Protein AF-A0AAV4YZZ0-F1 (afdb_monomer)

Structure (mmCIF, N/CA/C/O backbone):
data_AF-A0AAV4YZZ0-F1
#
_entry.id   AF-A0AAV4YZZ0-F1
#
loop_
_atom_site.group_PDB
_atom_site.id
_atom_si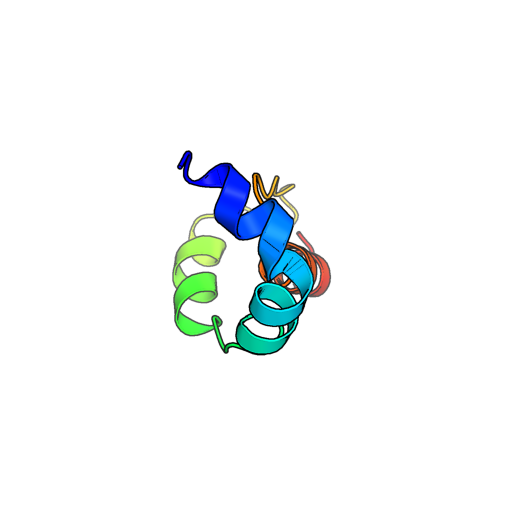te.type_symbol
_atom_site.label_atom_id
_atom_site.label_alt_id
_atom_site.label_comp_id
_atom_site.label_asym_id
_atom_site.label_entity_id
_atom_site.label_seq_id
_atom_site.pdbx_PDB_ins_code
_atom_site.Cartn_x
_atom_site.Cartn_y
_atom_site.Cartn_z
_atom_site.occupancy
_atom_site.B_iso_or_equiv
_atom_site.auth_seq_id
_atom_site.auth_comp_id
_atom_site.auth_asym_id
_atom_site.auth_atom_id
_atom_site.pdbx_PDB_model_num
ATOM 1 N N . MET A 1 1 ? 21.456 8.008 -11.470 1.00 62.16 1 MET A N 1
ATOM 2 C CA . MET A 1 1 ? 20.092 7.451 -11.541 1.00 62.16 1 MET A CA 1
ATOM 3 C C . MET A 1 1 ? 19.424 7.737 -10.210 1.00 62.16 1 MET A C 1
ATOM 5 O O . MET A 1 1 ? 20.008 7.399 -9.185 1.00 62.16 1 MET A O 1
ATOM 9 N N . LYS A 1 2 ? 18.305 8.461 -10.200 1.00 83.69 2 LYS A N 1
ATOM 10 C CA . LYS A 1 2 ? 17.522 8.682 -8.976 1.00 83.69 2 LYS A CA 1
ATOM 11 C C . LYS A 1 2 ? 16.646 7.451 -8.748 1.00 83.69 2 LYS A C 1
ATOM 13 O O . LYS A 1 2 ? 16.213 6.830 -9.709 1.00 83.69 2 LYS A O 1
ATOM 18 N N . THR A 1 3 ? 16.339 7.112 -7.498 1.00 88.81 3 THR A N 1
ATOM 19 C CA . THR A 1 3 ? 15.501 5.942 -7.166 1.00 88.81 3 THR A CA 1
ATOM 20 C C . THR A 1 3 ? 14.139 5.966 -7.873 1.00 88.81 3 THR A C 1
ATOM 22 O O . THR A 1 3 ? 13.618 4.919 -8.239 1.00 88.81 3 THR A O 1
ATOM 25 N N . ILE A 1 4 ? 13.585 7.155 -8.137 1.00 94.56 4 ILE A N 1
ATOM 26 C CA . ILE A 1 4 ? 12.313 7.308 -8.859 1.00 94.56 4 ILE A CA 1
ATOM 27 C C . ILE A 1 4 ? 12.384 6.858 -10.326 1.00 94.56 4 ILE A C 1
ATOM 29 O O . ILE A 1 4 ? 11.385 6.397 -10.869 1.00 94.56 4 ILE A O 1
ATOM 33 N N . ASP A 1 5 ? 13.563 6.920 -10.954 1.00 97.12 5 ASP A N 1
ATOM 34 C CA . ASP A 1 5 ? 13.741 6.512 -12.351 1.00 97.12 5 ASP A CA 1
ATOM 35 C C . ASP A 1 5 ? 13.489 5.005 -12.515 1.00 97.12 5 ASP A C 1
ATOM 37 O O . ASP A 1 5 ? 12.930 4.583 -13.524 1.00 97.12 5 ASP A O 1
ATOM 41 N N . TYR A 1 6 ? 13.829 4.200 -11.499 1.00 95.38 6 TYR A N 1
ATOM 42 C CA . TYR A 1 6 ? 13.547 2.765 -11.488 1.00 95.38 6 TYR A CA 1
ATOM 43 C C . TYR A 1 6 ? 12.040 2.494 -11.539 1.00 95.38 6 TYR A C 1
ATOM 45 O O . TYR A 1 6 ? 11.577 1.756 -12.401 1.00 95.38 6 TYR A O 1
ATOM 53 N N . TYR A 1 7 ? 11.258 3.126 -10.6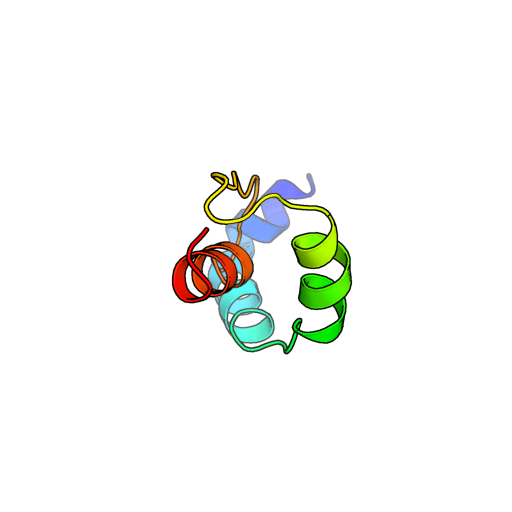62 1.00 95.69 7 TYR A N 1
ATOM 54 C CA . TYR A 1 7 ? 9.809 2.915 -10.632 1.00 95.69 7 TYR A CA 1
ATOM 55 C C . TYR A 1 7 ? 9.119 3.436 -11.893 1.00 95.69 7 TYR A C 1
ATOM 57 O O . TYR A 1 7 ? 8.186 2.803 -12.370 1.00 95.69 7 TYR A O 1
ATOM 65 N N . ASN A 1 8 ? 9.610 4.534 -12.474 1.00 95.81 8 ASN A N 1
ATOM 66 C CA . ASN A 1 8 ? 9.089 5.048 -13.742 1.00 95.81 8 ASN A CA 1
ATOM 67 C C . ASN A 1 8 ? 9.378 4.105 -14.918 1.00 95.81 8 ASN A C 1
ATOM 69 O O . ASN A 1 8 ? 8.549 3.971 -15.812 1.00 95.81 8 ASN A O 1
ATOM 73 N N . GLN A 1 9 ? 10.551 3.467 -14.936 1.00 97.56 9 GLN A N 1
ATOM 74 C CA . GLN A 1 9 ? 10.960 2.584 -16.027 1.00 97.56 9 GLN A CA 1
ATOM 75 C C . GLN A 1 9 ? 10.392 1.165 -15.895 1.00 97.56 9 GLN A C 1
ATOM 77 O O . GLN A 1 9 ? 10.078 0.543 -16.906 1.00 97.56 9 GLN A O 1
ATOM 82 N N . TYR A 1 10 ? 10.283 0.649 -14.670 1.00 96.94 10 TYR A N 1
ATOM 83 C CA . TYR A 1 10 ? 9.972 -0.755 -14.392 1.00 96.94 10 TYR A CA 1
ATOM 84 C C . TYR A 1 10 ? 8.629 -0.946 -13.667 1.00 96.94 10 TYR A C 1
ATOM 86 O O . TYR A 1 10 ? 8.437 -1.946 -12.973 1.00 96.94 10 TYR A O 1
ATOM 94 N N . ALA A 1 11 ? 7.697 0.007 -13.805 1.00 96.75 11 ALA A N 1
ATOM 95 C CA . ALA A 1 11 ? 6.399 -0.003 -13.122 1.00 96.75 11 ALA A CA 1
ATOM 96 C C . ALA A 1 11 ? 5.637 -1.324 -13.318 1.00 96.75 11 ALA A C 1
ATOM 98 O O . ALA A 1 11 ? 5.151 -1.901 -12.347 1.00 96.75 11 ALA A O 1
ATOM 99 N N . ASP A 1 12 ? 5.596 -1.840 -14.549 1.00 97.94 12 ASP A N 1
ATOM 100 C CA . ASP A 1 12 ? 4.885 -3.080 -14.868 1.00 97.94 12 ASP A CA 1
ATOM 101 C C . ASP A 1 12 ? 5.543 -4.305 -14.227 1.00 97.94 12 ASP A C 1
ATOM 103 O O . ASP A 1 12 ? 4.849 -5.134 -13.638 1.00 97.94 12 ASP A O 1
ATOM 107 N N . GLN A 1 13 ? 6.878 -4.429 -14.280 1.00 98.31 13 GLN A N 1
ATOM 108 C CA . GLN A 1 13 ? 7.551 -5.548 -13.609 1.00 98.31 13 GLN A CA 1
ATOM 109 C C . GLN A 1 13 ? 7.379 -5.466 -12.095 1.00 98.31 13 GLN A C 1
ATOM 111 O O . GLN A 1 13 ? 7.143 -6.486 -11.450 1.00 98.31 13 GLN A O 1
ATOM 116 N N . PHE A 1 14 ? 7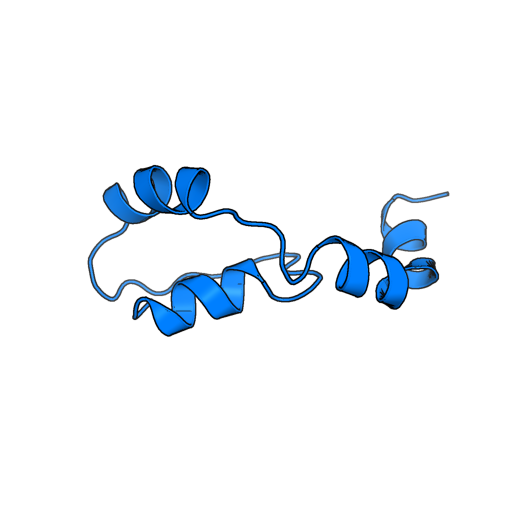.469 -4.261 -11.531 1.00 97.62 14 PHE A N 1
ATOM 117 C CA . PHE A 1 14 ? 7.245 -4.043 -10.109 1.00 97.62 14 PHE A CA 1
ATOM 118 C C . PHE A 1 14 ? 5.814 -4.420 -9.711 1.00 97.62 14 PHE A C 1
ATOM 120 O O . PHE A 1 14 ? 5.622 -5.118 -8.717 1.00 97.62 14 PHE A O 1
ATOM 127 N N . LEU A 1 15 ? 4.812 -4.028 -10.504 1.00 97.44 15 LEU A N 1
ATOM 128 C CA . LEU A 1 15 ? 3.417 -4.415 -10.303 1.00 97.44 15 LEU A CA 1
ATOM 129 C C . LEU A 1 15 ? 3.269 -5.938 -10.290 1.00 97.44 15 LEU A C 1
ATOM 131 O O . LEU A 1 15 ? 2.791 -6.490 -9.302 1.00 97.44 15 LEU A O 1
ATOM 135 N N . GLN A 1 16 ? 3.731 -6.621 -11.339 1.00 97.88 16 GLN A N 1
ATOM 136 C CA . GLN A 1 16 ? 3.612 -8.080 -11.455 1.00 97.88 16 GLN A CA 1
ATOM 137 C C . GLN A 1 16 ? 4.327 -8.818 -10.317 1.00 97.88 16 GLN A C 1
ATOM 139 O O . GLN A 1 16 ? 3.813 -9.809 -9.804 1.00 97.88 16 GLN A O 1
ATOM 144 N N . ALA A 1 17 ? 5.489 -8.322 -9.890 1.00 97.75 17 ALA A N 1
ATOM 145 C CA . ALA A 1 17 ? 6.271 -8.939 -8.824 1.00 97.75 17 ALA A CA 1
ATOM 146 C C . ALA A 1 17 ? 5.687 -8.713 -7.421 1.00 97.75 17 ALA A C 1
ATOM 148 O O . ALA A 1 17 ? 5.998 -9.478 -6.511 1.00 97.75 17 ALA A O 1
ATOM 149 N N . THR A 1 18 ? 4.884 -7.663 -7.216 1.00 97.44 18 THR A N 1
ATOM 150 C CA . THR A 1 18 ? 4.494 -7.226 -5.865 1.00 97.44 18 THR A CA 1
ATOM 151 C C . THR A 1 18 ? 3.003 -7.295 -5.577 1.00 97.44 18 THR A C 1
ATOM 153 O O . THR A 1 18 ? 2.650 -7.345 -4.400 1.00 97.44 18 THR A O 1
ATOM 156 N N . LEU A 1 19 ? 2.134 -7.315 -6.594 1.00 96.69 19 LEU A N 1
ATOM 157 C CA . LEU A 1 19 ? 0.678 -7.225 -6.423 1.00 96.69 19 LEU A CA 1
ATOM 158 C C . LEU A 1 19 ? 0.101 -8.347 -5.546 1.00 96.69 19 LEU A C 1
ATOM 160 O O . LEU A 1 19 ? -0.811 -8.097 -4.767 1.00 96.69 19 LEU A O 1
ATOM 164 N N . TYR A 1 20 ? 0.646 -9.561 -5.654 1.00 96.25 20 TYR A N 1
ATOM 165 C CA . TYR A 1 20 ? 0.128 -10.762 -4.983 1.00 96.25 20 TYR A CA 1
ATOM 166 C C . TYR A 1 20 ? 1.026 -11.283 -3.857 1.00 96.25 20 TYR A C 1
ATOM 168 O O . TYR A 1 20 ? 0.855 -12.414 -3.408 1.00 96.25 20 TYR A O 1
ATOM 176 N N . VAL A 1 21 ? 2.007 -10.490 -3.418 1.00 97.62 21 VAL A N 1
ATOM 177 C CA . VAL A 1 21 ? 2.833 -10.856 -2.262 1.00 97.62 21 VAL A CA 1
ATOM 178 C C . VAL A 1 21 ? 1.949 -10.881 -1.019 1.00 97.62 21 VAL A C 1
ATOM 180 O O . VAL A 1 21 ? 1.232 -9.918 -0.754 1.00 97.62 21 VAL A O 1
ATOM 183 N N . ASP A 1 22 ? 2.007 -11.976 -0.263 1.00 96.62 22 ASP A N 1
ATOM 184 C CA . ASP A 1 22 ? 1.308 -12.079 1.014 1.00 96.62 22 ASP A CA 1
ATOM 185 C C . ASP A 1 22 ? 1.992 -11.196 2.065 1.00 96.62 22 ASP A C 1
ATOM 187 O O . ASP A 1 22 ? 3.180 -11.341 2.358 1.00 96.62 22 ASP A O 1
ATOM 191 N N . MET A 1 23 ? 1.215 -10.267 2.611 1.00 97.81 23 MET A N 1
ATOM 192 C CA . MET A 1 23 ? 1.636 -9.263 3.583 1.00 97.81 23 MET A CA 1
ATOM 193 C C . MET A 1 23 ? 0.841 -9.367 4.888 1.00 97.81 23 MET A C 1
ATOM 195 O O . MET A 1 23 ? 0.988 -8.513 5.763 1.00 97.81 23 MET A O 1
ATOM 199 N N . GLU A 1 24 ? -0.008 -10.388 5.049 1.00 97.50 24 GLU A N 1
ATOM 200 C CA . GLU A 1 24 ? -0.951 -10.470 6.169 1.00 97.50 24 GLU A CA 1
ATOM 201 C C . GLU A 1 24 ? -0.240 -10.436 7.528 1.00 97.50 24 GLU A C 1
ATOM 203 O O . GLU A 1 24 ? -0.692 -9.754 8.447 1.00 97.50 24 GLU A O 1
ATOM 208 N N . SER A 1 25 ? 0.923 -11.087 7.634 1.00 98.12 25 SER A N 1
ATOM 209 C CA . SER A 1 25 ? 1.747 -11.088 8.852 1.00 98.12 25 SER A CA 1
ATOM 210 C C . SER A 1 25 ? 2.263 -9.701 9.251 1.00 98.12 25 SER A C 1
ATOM 212 O O . SER A 1 25 ? 2.564 -9.476 10.422 1.00 98.12 25 SER A O 1
ATOM 214 N N . LEU A 1 26 ? 2.348 -8.766 8.301 1.00 98.00 26 LEU A N 1
ATOM 215 C CA . LEU A 1 26 ? 2.731 -7.373 8.533 1.00 98.00 26 LEU A CA 1
ATOM 216 C C . LEU A 1 26 ? 1.506 -6.488 8.779 1.00 98.00 26 LEU A C 1
ATOM 218 O O . LEU A 1 26 ? 1.567 -5.571 9.598 1.00 98.00 26 LEU A O 1
ATOM 222 N N . TYR A 1 27 ? 0.384 -6.774 8.116 1.00 97.56 27 TYR A N 1
ATOM 223 C CA . TYR A 1 27 ? -0.863 -6.044 8.331 1.00 97.56 27 TYR A CA 1
ATOM 224 C C . TYR A 1 27 ? -1.422 -6.258 9.735 1.00 97.56 27 TYR A C 1
ATOM 226 O O . TYR A 1 27 ? -1.871 -5.297 10.345 1.00 97.56 27 TYR A O 1
ATOM 234 N N . GLN A 1 28 ? -1.385 -7.482 10.266 1.00 97.12 28 GLN A N 1
ATOM 235 C CA . GLN A 1 28 ? -1.958 -7.803 11.578 1.00 97.12 28 GLN A CA 1
ATOM 236 C C . GLN A 1 28 ? -1.450 -6.915 12.727 1.00 97.12 28 GLN A C 1
ATOM 238 O O . GLN A 1 28 ? -2.282 -6.282 13.378 1.00 97.12 28 GLN A O 1
ATOM 243 N N . PRO A 1 29 ? -0.132 -6.812 12.990 1.00 98.00 29 PRO A N 1
ATOM 244 C CA . PRO A 1 29 ? 0.362 -5.957 14.067 1.00 98.00 29 PRO A CA 1
ATOM 245 C C . PRO A 1 29 ? 0.146 -4.467 13.783 1.00 98.00 29 PRO A C 1
ATOM 247 O O . PRO A 1 29 ? -0.041 -3.700 14.717 1.00 98.00 29 PRO A O 1
ATOM 250 N N . PHE A 1 30 ? 0.138 -4.045 12.515 1.00 97.69 30 PHE A N 1
ATOM 251 C CA . PHE A 1 3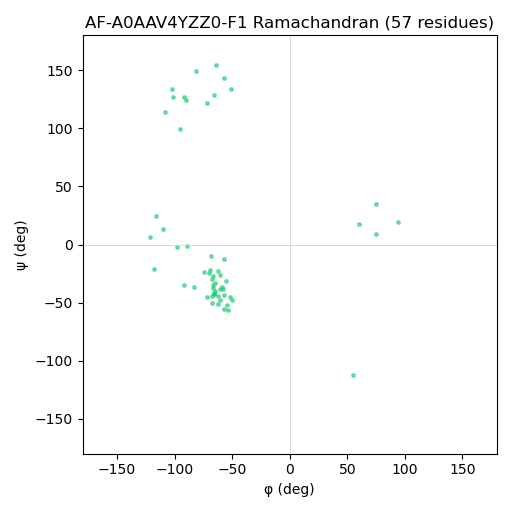0 ? -0.161 -2.658 12.163 1.00 97.69 30 PHE A CA 1
ATOM 252 C C . PHE A 1 30 ? -1.625 -2.303 12.458 1.00 97.69 30 PHE A C 1
ATOM 254 O O . PHE A 1 30 ? -1.891 -1.320 13.141 1.00 97.69 30 PHE A O 1
ATOM 261 N N . LEU A 1 31 ? -2.572 -3.118 11.988 1.00 96.94 31 LEU A N 1
ATOM 262 C CA . LEU A 1 31 ? -4.006 -2.869 12.146 1.00 96.94 31 LEU A CA 1
ATOM 263 C C . LEU A 1 31 ? -4.479 -3.026 13.595 1.00 96.94 31 LEU A C 1
ATOM 265 O O . LEU A 1 31 ? -5.457 -2.391 13.966 1.00 96.94 31 LEU A O 1
ATOM 269 N N . ALA A 1 32 ? -3.771 -3.802 14.423 1.00 97.00 32 ALA A N 1
ATOM 270 C CA . ALA A 1 32 ? -4.039 -3.885 15.860 1.00 97.00 32 ALA A CA 1
ATOM 271 C C . ALA A 1 32 ? -3.885 -2.532 16.586 1.00 97.00 32 ALA A C 1
ATOM 273 O O . ALA A 1 32 ? -4.533 -2.308 17.605 1.00 97.00 32 ALA A O 1
ATOM 274 N N . GLU A 1 33 ? -3.063 -1.627 16.047 1.00 97.69 33 GLU A N 1
ATOM 275 C CA . GLU A 1 33 ? -2.807 -0.293 16.606 1.00 97.69 33 GLU A CA 1
ATOM 276 C C . GLU A 1 33 ? -3.652 0.808 15.934 1.00 97.69 33 GLU A C 1
ATOM 278 O O . GLU A 1 33 ? -3.578 1.981 16.311 1.00 97.69 33 GLU A O 1
ATOM 283 N N . VAL A 1 34 ? -4.456 0.459 14.923 1.00 96.94 34 VAL A N 1
ATOM 284 C CA . VAL A 1 34 ? -5.297 1.403 14.178 1.00 96.94 34 VAL A CA 1
ATOM 285 C C . VAL A 1 34 ? -6.742 1.291 14.673 1.00 96.94 34 VAL A C 1
ATOM 287 O O . VAL A 1 34 ? -7.303 0.197 14.648 1.00 96.94 34 VAL A O 1
ATOM 290 N N . PRO A 1 35 ? -7.393 2.401 15.076 1.00 95.88 35 PRO A N 1
ATOM 291 C CA . PRO A 1 35 ? -8.795 2.365 15.473 1.00 95.88 35 PRO A CA 1
A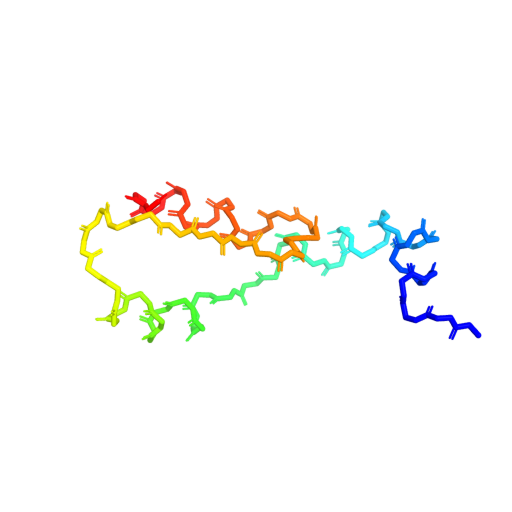TOM 292 C C . PRO A 1 35 ? -9.697 1.815 14.368 1.00 95.88 35 PRO A C 1
ATOM 294 O O . PRO A 1 35 ? -9.506 2.127 13.189 1.00 95.88 35 PRO A O 1
ATOM 297 N N . ASP A 1 36 ? -10.724 1.066 14.758 1.00 91.12 36 ASP A N 1
ATOM 298 C CA . ASP A 1 36 ? -11.727 0.551 13.829 1.00 91.12 36 ASP A CA 1
ATOM 299 C C . ASP A 1 36 ? -12.299 1.675 12.950 1.00 91.12 36 ASP A C 1
ATOM 301 O O . ASP A 1 36 ? -12.675 2.744 13.438 1.00 91.12 36 ASP A O 1
ATOM 305 N N . SER A 1 37 ? -12.393 1.423 11.640 1.00 87.75 37 SER A N 1
ATOM 306 C CA . SER A 1 37 ? -12.904 2.379 10.638 1.00 87.75 37 SER A CA 1
ATOM 307 C C . SER A 1 37 ? -12.122 3.702 10.529 1.00 87.75 37 SER A C 1
ATOM 309 O O . SER A 1 37 ? -12.639 4.688 9.991 1.00 87.75 37 SER A O 1
ATOM 311 N N . ALA A 1 38 ? -10.887 3.769 11.037 1.00 96.25 38 ALA A N 1
ATOM 312 C CA . ALA A 1 38 ? -9.993 4.887 10.751 1.00 96.25 38 ALA A CA 1
ATOM 313 C C . ALA A 1 38 ? -9.650 4.943 9.255 1.00 96.25 38 ALA A C 1
ATOM 315 O O . ALA A 1 38 ? -9.657 3.930 8.568 1.00 96.25 38 ALA A O 1
ATOM 316 N N . ARG A 1 39 ? -9.300 6.136 8.761 1.00 97.19 39 ARG A N 1
ATOM 317 C CA . ARG A 1 39 ? -8.875 6.322 7.367 1.00 97.19 39 ARG A CA 1
ATOM 318 C C . ARG A 1 39 ? -7.365 6.189 7.243 1.00 97.19 39 ARG A C 1
ATOM 320 O O . ARG A 1 39 ? -6.636 6.918 7.917 1.00 97.19 39 ARG A O 1
ATOM 327 N N . ILE A 1 40 ? -6.913 5.327 6.338 1.00 97.50 40 ILE A N 1
ATOM 328 C CA . ILE A 1 40 ? -5.489 5.107 6.053 1.00 97.50 40 ILE A CA 1
ATOM 329 C C . ILE A 1 40 ? -5.089 5.837 4.762 1.00 97.50 40 ILE A C 1
ATOM 331 O O . ILE A 1 40 ? -5.783 5.762 3.749 1.00 97.50 40 ILE A O 1
ATOM 335 N N . LEU A 1 41 ? -3.953 6.544 4.792 1.00 97.69 41 LEU A N 1
ATOM 336 C CA . LEU A 1 41 ? -3.329 7.150 3.613 1.00 97.69 41 LEU A CA 1
ATOM 337 C C . LEU A 1 41 ? -2.054 6.380 3.248 1.00 97.69 41 LEU A C 1
ATOM 339 O O . LEU A 1 41 ? -1.075 6.418 3.989 1.00 97.69 41 LEU A O 1
ATOM 343 N N . ASP A 1 42 ? -2.066 5.725 2.091 1.00 97.44 42 ASP A N 1
ATOM 344 C CA . ASP A 1 42 ? -0.944 4.949 1.554 1.00 97.44 42 ASP A CA 1
ATOM 345 C C . ASP A 1 42 ? -0.114 5.807 0.578 1.00 97.44 42 ASP A C 1
ATOM 347 O O . ASP A 1 42 ? -0.503 6.051 -0.569 1.00 97.44 42 ASP A O 1
ATOM 351 N N . LEU A 1 43 ? 1.011 6.344 1.062 1.00 97.25 43 LEU A N 1
ATOM 352 C CA . LEU A 1 43 ? 1.903 7.205 0.282 1.00 97.25 43 LEU A CA 1
ATOM 353 C C . LEU A 1 43 ? 2.963 6.376 -0.442 1.00 97.25 43 LEU A C 1
ATOM 355 O O . LEU A 1 43 ? 3.750 5.673 0.183 1.00 97.25 43 LEU A O 1
ATOM 359 N N . GLY A 1 44 ? 3.039 6.535 -1.765 1.00 95.25 44 GLY A N 1
ATOM 360 C CA . GLY A 1 44 ? 3.924 5.709 -2.587 1.00 95.25 44 GLY A CA 1
ATOM 361 C C . GLY A 1 44 ? 3.384 4.290 -2.781 1.00 95.25 44 GLY A C 1
ATOM 362 O O . GLY A 1 44 ? 4.169 3.354 -2.877 1.00 95.25 44 GLY A O 1
ATOM 363 N N . 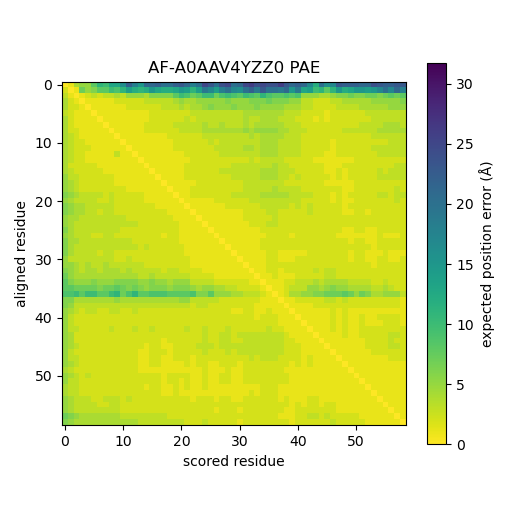CYS A 1 45 ? 2.057 4.155 -2.878 1.00 96.50 45 CYS A N 1
ATOM 364 C CA . CYS A 1 45 ? 1.318 2.889 -2.907 1.00 96.50 45 CYS A CA 1
ATOM 365 C C . CYS A 1 45 ? 1.716 1.906 -4.024 1.00 96.50 45 CYS A C 1
ATOM 367 O O . CYS A 1 45 ? 1.328 0.738 -3.982 1.00 96.50 45 CYS A O 1
ATOM 369 N N . GLY A 1 46 ? 2.491 2.343 -5.024 1.00 96.12 46 GLY A N 1
ATOM 370 C CA . GLY A 1 46 ? 3.071 1.476 -6.048 1.00 96.12 46 GLY A CA 1
ATOM 371 C C . GLY A 1 46 ? 2.011 0.642 -6.767 1.00 96.12 46 GLY A C 1
ATOM 372 O O . GLY A 1 46 ? 1.172 1.180 -7.482 1.00 96.12 46 GLY A O 1
ATOM 373 N N . SER A 1 47 ? 2.040 -0.677 -6.562 1.00 96.88 47 SER A N 1
ATOM 374 C CA . SER A 1 47 ? 1.071 -1.623 -7.131 1.00 96.88 47 SER A CA 1
ATOM 375 C C . SER A 1 47 ? -0.352 -1.498 -6.576 1.00 96.88 47 SER A C 1
ATOM 377 O O . SER A 1 47 ? -1.268 -2.127 -7.101 1.00 96.88 47 SER A O 1
ATOM 379 N N . GLY A 1 48 ? -0.551 -0.722 -5.510 1.00 97.62 48 GLY A N 1
ATOM 380 C CA . GLY A 1 48 ? -1.834 -0.561 -4.831 1.00 97.62 48 GLY A CA 1
ATOM 381 C C . GLY A 1 48 ? -2.236 -1.757 -3.964 1.00 97.62 48 GLY A C 1
ATOM 382 O O . GLY A 1 48 ? -3.368 -1.788 -3.484 1.00 97.62 48 GLY A O 1
ATOM 383 N N . ARG A 1 49 ? -1.336 -2.732 -3.750 1.00 98.06 49 ARG A N 1
ATOM 384 C CA . ARG A 1 49 ? -1.593 -3.938 -2.941 1.00 98.06 49 ARG A CA 1
ATOM 385 C C . ARG A 1 49 ? -2.083 -3.581 -1.537 1.00 98.06 49 A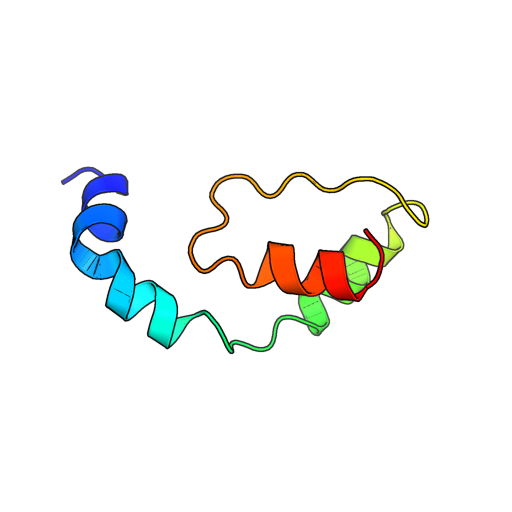RG A C 1
ATOM 387 O O . ARG A 1 49 ? -3.121 -4.080 -1.111 1.00 98.06 49 ARG A O 1
ATOM 394 N N . AS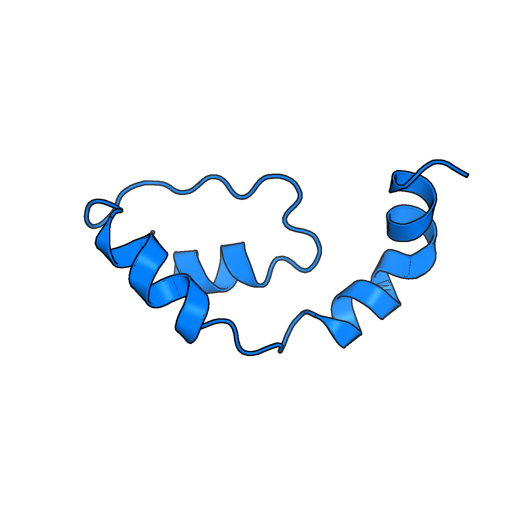P A 1 50 ? -1.353 -2.709 -0.845 1.00 98.06 50 ASP A N 1
ATOM 395 C CA . ASP A 1 50 ? -1.623 -2.391 0.560 1.00 98.06 50 ASP A CA 1
ATOM 396 C C . ASP A 1 50 ? -2.911 -1.556 0.684 1.00 98.06 50 ASP A C 1
ATOM 398 O O . ASP A 1 50 ? -3.810 -1.915 1.444 1.00 98.06 50 ASP A O 1
ATOM 402 N N . THR A 1 51 ? -3.083 -0.539 -0.171 1.00 97.62 51 THR A N 1
ATOM 403 C CA . THR A 1 51 ? -4.352 0.199 -0.327 1.00 97.62 51 THR A CA 1
ATOM 404 C C . THR A 1 51 ? -5.560 -0.732 -0.526 1.00 97.62 51 THR A C 1
ATOM 406 O O . THR A 1 51 ? -6.589 -0.561 0.131 1.00 97.62 51 THR A O 1
ATOM 409 N N . LEU A 1 52 ? -5.467 -1.719 -1.427 1.00 97.50 52 LEU A N 1
ATOM 410 C CA . LEU A 1 52 ? -6.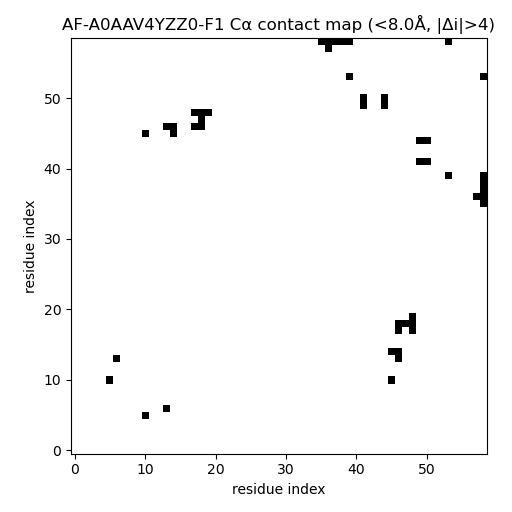559 -2.664 -1.685 1.00 97.50 52 LEU A CA 1
ATOM 411 C C . LEU A 1 52 ? -6.838 -3.552 -0.465 1.00 97.50 52 LEU A C 1
ATOM 413 O O . LEU A 1 52 ? -8.001 -3.770 -0.124 1.00 97.50 52 LEU A O 1
ATOM 417 N N . ALA A 1 53 ? -5.789 -4.046 0.196 1.00 97.56 53 ALA A N 1
ATOM 418 C CA . ALA A 1 53 ? -5.915 -4.876 1.387 1.00 97.56 53 ALA A CA 1
ATOM 419 C C . ALA A 1 53 ? -6.624 -4.131 2.526 1.00 97.56 53 ALA A C 1
ATOM 421 O O . ALA A 1 53 ? -7.579 -4.659 3.096 1.00 97.56 53 ALA A O 1
ATOM 422 N N . PHE A 1 54 ? -6.217 -2.895 2.820 1.00 97.50 54 PHE A N 1
ATOM 423 C CA . PHE A 1 54 ? -6.830 -2.085 3.876 1.00 97.50 54 PHE A CA 1
ATOM 424 C C . PHE A 1 54 ? -8.281 -1.720 3.559 1.00 97.50 54 PHE A C 1
ATOM 426 O O . PHE A 1 54 ? -9.152 -1.918 4.408 1.00 97.50 54 PHE A O 1
ATOM 433 N N . LYS A 1 55 ? -8.570 -1.335 2.310 1.00 96.62 55 LYS A N 1
ATOM 434 C CA . LYS A 1 55 ? -9.942 -1.074 1.854 1.00 96.62 55 LYS A CA 1
ATOM 435 C C . LYS A 1 55 ? -10.854 -2.290 2.040 1.00 96.62 55 LYS A C 1
ATOM 437 O O . LYS A 1 55 ? -11.983 -2.155 2.504 1.00 96.62 55 LYS A O 1
ATOM 442 N N . ASN A 1 56 ? -10.373 -3.487 1.703 1.00 96.38 56 ASN A N 1
ATOM 443 C CA . ASN A 1 56 ? -11.143 -4.726 1.860 1.00 96.38 56 ASN A CA 1
ATOM 444 C C . ASN A 1 56 ? -11.348 -5.125 3.331 1.00 96.38 56 ASN A C 1
ATOM 446 O O . ASN A 1 56 ? -12.280 -5.869 3.630 1.00 96.38 56 ASN A O 1
ATOM 450 N N . LYS A 1 57 ? -10.500 -4.632 4.242 1.00 95.44 57 LYS A N 1
ATOM 451 C CA . LYS A 1 57 ? -10.619 -4.821 5.697 1.00 95.44 57 LYS A CA 1
ATOM 452 C C . LYS A 1 57 ? -11.457 -3.730 6.385 1.00 95.44 57 LYS A C 1
ATOM 454 O O . LYS A 1 57 ? -11.685 -3.834 7.583 1.00 95.44 57 LYS A O 1
ATOM 459 N N . GLY A 1 58 ? -11.955 -2.737 5.641 1.00 96.00 58 GLY A N 1
ATOM 460 C CA . GLY A 1 58 ? -12.870 -1.709 6.150 1.00 96.00 58 GLY A CA 1
ATOM 461 C C . GLY A 1 58 ? -12.211 -0.410 6.627 1.00 96.00 58 GLY A C 1
ATOM 462 O O . GLY A 1 58 ? -12.853 0.334 7.368 1.00 96.00 58 GLY A O 1
ATOM 463 N N . TYR A 1 59 ? -10.972 -0.139 6.205 1.00 95.44 59 TYR A N 1
ATOM 464 C CA . TYR A 1 59 ? -10.240 1.107 6.483 1.00 95.44 59 TYR A CA 1
ATOM 465 C C . TYR A 1 59 ? -10.165 2.042 5.261 1.00 95.44 59 TYR A C 1
ATOM 467 O O . TYR A 1 59 ? -10.373 1.558 4.121 1.00 95.44 59 TYR A O 1
#

Foldseek 3Di:
DDPVVCCVVCLPVQLVVPQPDDCVVVVVVVVVPPDQQDDDDDDPCRNCNVVVVVVVVRD

Solvent-accessible surface area (backbone atoms only — not comparable to full-atom values): 3734 Å² total; per-residue (Å²): 134,61,80,66,55,52,54,72,74,40,44,67,62,50,28,73,71,48,47,78,60,89,51,64,85,61,46,54,69,54,53,74,75,48,64,88,70,42,84,77,84,70,83,83,48,81,63,39,41,65,58,50,54,40,46,76,73,54,60

Secondary structure (DSSP, 8-state):
--HHHHHHHSHHHHHHHHTT---HHHHHHHHTTSPTTPPP--TT-TTSHHHHHHHHTT-

pLDDT: mean 95.81, std 5.1, range [62.16, 98.31]

Sequence (59 aa):
MKTIDYYNQYADQFLQATLYVDMESLYQPFLAEVPDSARILDLGCGSGRDTLAFKNKGY

Radius of gyration: 13.4 Å; Cα contacts (8 Å, |Δi|>4): 24; chains: 1; bounding box: 33×21×33 Å

Mean predicted aligned error: 2.78 Å